Protein AF-A0A1X2GPS6-F1 (afdb_monomer)

Structure (mmCIF, N/CA/C/O backbone):
data_AF-A0A1X2GPS6-F1
#
_entry.id   AF-A0A1X2GPS6-F1
#
loop_
_atom_site.group_PDB
_atom_site.id
_atom_site.type_symbol
_atom_site.label_atom_id
_atom_site.label_alt_id
_atom_site.label_comp_id
_atom_site.label_asym_id
_atom_site.label_entity_id
_atom_site.label_seq_id
_atom_site.pdbx_PDB_ins_code
_atom_site.Cartn_x
_atom_site.Cartn_y
_atom_site.Cartn_z
_atom_site.occupancy
_atom_site.B_iso_or_equiv
_atom_site.auth_seq_id
_atom_site.auth_comp_id
_atom_site.auth_asym_id
_atom_site.auth_atom_id
_atom_site.pdbx_PDB_model_num
ATOM 1 N N . MET A 1 1 ? -10.888 -11.787 8.253 1.00 48.22 1 MET A N 1
ATOM 2 C CA . MET A 1 1 ? -10.829 -13.224 8.598 1.00 48.22 1 MET A CA 1
ATOM 3 C C . MET A 1 1 ? -9.973 -13.910 7.532 1.00 48.22 1 MET A C 1
ATOM 5 O O . MET A 1 1 ? -10.339 -13.837 6.370 1.00 48.22 1 MET A O 1
ATOM 9 N N . LEU A 1 2 ? -8.783 -14.425 7.869 1.00 59.03 2 LEU A N 1
ATOM 10 C CA . LEU A 1 2 ? -7.923 -15.140 6.906 1.00 59.03 2 LEU A CA 1
ATOM 11 C C . LEU A 1 2 ? -8.545 -16.503 6.576 1.00 59.03 2 LEU A C 1
ATOM 13 O O . LEU A 1 2 ? -8.935 -17.211 7.505 1.00 59.03 2 LEU A O 1
ATOM 17 N N . ASN A 1 3 ? -8.624 -16.851 5.288 1.00 74.81 3 ASN A N 1
ATOM 18 C CA . ASN A 1 3 ? -9.126 -18.149 4.831 1.00 74.81 3 ASN A CA 1
ATOM 19 C C . ASN A 1 3 ? -8.275 -19.285 5.423 1.00 74.81 3 ASN A C 1
ATOM 21 O O . ASN A 1 3 ? -7.068 -19.121 5.615 1.00 74.81 3 ASN A O 1
ATOM 25 N N . HIS A 1 4 ? -8.899 -20.432 5.701 1.00 74.88 4 HIS A N 1
ATOM 26 C CA . HIS A 1 4 ? -8.240 -21.608 6.284 1.00 74.88 4 HIS A CA 1
ATOM 27 C C . HIS A 1 4 ? -6.976 -22.019 5.500 1.00 74.88 4 HIS A C 1
ATOM 29 O O . HIS A 1 4 ? -5.931 -22.276 6.095 1.00 74.88 4 HIS A O 1
ATOM 35 N N . ASP A 1 5 ? -7.028 -21.947 4.168 1.00 78.50 5 ASP A N 1
ATOM 36 C CA . ASP A 1 5 ? -5.896 -22.281 3.294 1.00 78.50 5 ASP A CA 1
ATOM 37 C C . ASP A 1 5 ? -4.713 -21.318 3.425 1.00 78.50 5 ASP A C 1
ATOM 39 O O . ASP A 1 5 ? -3.559 -21.736 3.356 1.00 78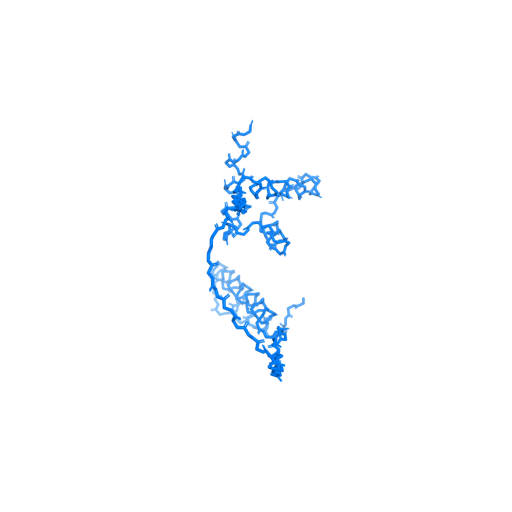.50 5 ASP A O 1
ATOM 43 N N . THR A 1 6 ? -4.970 -20.032 3.681 1.00 80.75 6 THR A N 1
ATOM 44 C CA . THR A 1 6 ? -3.899 -19.043 3.864 1.00 80.75 6 THR A CA 1
ATOM 45 C C . THR A 1 6 ? -3.135 -19.280 5.162 1.00 80.75 6 THR A C 1
ATOM 47 O O . THR A 1 6 ? -1.930 -19.060 5.205 1.00 80.75 6 THR A O 1
ATOM 50 N N . ARG A 1 7 ? -3.811 -19.757 6.215 1.00 83.12 7 ARG A N 1
ATOM 51 C CA . ARG A 1 7 ? -3.145 -20.107 7.480 1.00 83.12 7 ARG A CA 1
ATOM 52 C C . ARG A 1 7 ? -2.211 -21.297 7.291 1.00 83.12 7 ARG A C 1
ATOM 54 O O . ARG A 1 7 ? -1.039 -21.196 7.624 1.00 83.12 7 ARG A O 1
ATOM 61 N N . LYS A 1 8 ? -2.693 -22.350 6.624 1.00 86.06 8 LYS A N 1
ATOM 62 C CA . LYS A 1 8 ? -1.890 -23.540 6.315 1.00 86.06 8 LYS A CA 1
ATOM 63 C C . LYS A 1 8 ? -0.634 -23.212 5.495 1.00 86.06 8 LYS A C 1
ATOM 65 O O . LYS A 1 8 ? 0.417 -23.800 5.722 1.00 86.06 8 LYS A O 1
ATOM 70 N N . GLN A 1 9 ? -0.729 -22.275 4.549 1.00 80.62 9 GLN A N 1
ATOM 71 C CA . GLN A 1 9 ? 0.424 -21.840 3.751 1.00 80.62 9 GLN A CA 1
ATOM 72 C C . GLN A 1 9 ? 1.446 -21.038 4.569 1.00 80.62 9 GLN A C 1
ATOM 74 O O . GLN A 1 9 ? 2.643 -21.216 4.365 1.00 80.62 9 GLN A O 1
ATOM 79 N N . ILE A 1 10 ? 0.997 -20.196 5.507 1.00 83.50 10 ILE A N 1
ATOM 80 C CA . ILE A 1 10 ? 1.889 -19.472 6.427 1.00 83.50 10 ILE A CA 1
ATOM 81 C C . ILE A 1 10 ? 2.624 -20.459 7.340 1.00 83.50 10 ILE A C 1
ATOM 83 O O . ILE A 1 10 ? 3.846 -20.390 7.433 1.00 83.50 10 ILE A O 1
ATOM 87 N N . ASP A 1 11 ? 1.909 -21.426 7.920 1.00 82.81 11 ASP A N 1
ATOM 88 C CA . ASP A 1 11 ? 2.509 -22.437 8.801 1.00 82.81 11 ASP A CA 1
ATOM 89 C C . ASP A 1 11 ? 3.557 -23.291 8.064 1.00 82.81 11 ASP A C 1
ATOM 91 O O . ASP A 1 11 ? 4.566 -23.699 8.638 1.00 82.81 11 ASP A O 1
ATOM 95 N N . MET A 1 12 ? 3.353 -23.552 6.770 1.00 81.75 12 MET A N 1
ATOM 96 C CA . MET A 1 12 ? 4.329 -24.265 5.944 1.00 81.75 12 MET A CA 1
ATOM 97 C C . MET A 1 12 ? 5.603 -23.433 5.723 1.00 81.75 12 MET A C 1
ATOM 99 O O . MET A 1 12 ? 6.701 -23.962 5.861 1.00 81.75 12 MET A O 1
ATOM 103 N N . ILE A 1 13 ? 5.472 -22.127 5.458 1.00 81.19 13 ILE A N 1
ATOM 104 C CA . ILE A 1 13 ? 6.612 -21.199 5.310 1.00 81.19 13 ILE A CA 1
ATOM 105 C C . ILE A 1 13 ? 7.403 -21.082 6.621 1.00 81.19 13 ILE A C 1
ATOM 107 O O . ILE A 1 13 ? 8.638 -21.040 6.600 1.00 81.19 13 ILE A O 1
ATOM 111 N N . ASP A 1 14 ? 6.701 -21.064 7.756 1.00 78.50 14 ASP A N 1
ATOM 112 C CA . ASP A 1 14 ? 7.319 -20.976 9.079 1.00 78.50 14 ASP A CA 1
ATOM 113 C C . ASP A 1 14 ? 8.159 -22.210 9.426 1.00 78.50 14 ASP A C 1
ATOM 115 O O . ASP A 1 14 ? 9.171 -22.069 10.121 1.00 78.50 14 ASP A O 1
ATOM 119 N N . ASN A 1 15 ? 7.792 -23.386 8.911 1.00 76.19 15 ASN A N 1
ATOM 120 C CA . ASN A 1 15 ? 8.526 -24.633 9.130 1.00 76.19 15 ASN A CA 1
ATOM 121 C C . ASN A 1 15 ? 9.696 -24.847 8.152 1.00 76.19 15 ASN A C 1
ATOM 123 O O . ASN A 1 15 ? 10.673 -25.493 8.521 1.00 76.19 15 ASN A O 1
ATOM 127 N N . ASP A 1 16 ? 9.623 -24.307 6.932 1.00 75.25 16 ASP A N 1
ATOM 128 C CA . ASP A 1 16 ? 10.563 -24.646 5.847 1.00 75.25 16 ASP A CA 1
ATOM 129 C C . ASP A 1 16 ? 11.807 -23.740 5.788 1.00 75.25 16 ASP A C 1
ATOM 131 O O . ASP A 1 16 ? 12.832 -24.076 5.197 1.00 75.25 16 ASP A O 1
ATOM 135 N N . THR A 1 17 ? 11.756 -22.573 6.432 1.00 68.50 17 THR A N 1
ATOM 136 C CA . THR A 1 17 ? 12.876 -21.621 6.451 1.00 68.50 17 THR A CA 1
ATOM 137 C C . THR A 1 17 ? 13.433 -21.456 7.864 1.00 68.50 17 THR A C 1
ATOM 139 O O . THR A 1 17 ? 12.714 -21.555 8.852 1.00 68.50 17 THR A O 1
ATOM 142 N N . GLN A 1 18 ? 14.738 -21.221 8.005 1.00 74.44 18 GLN A N 1
ATOM 143 C CA . GLN A 1 18 ? 15.367 -20.930 9.306 1.00 74.44 18 GLN A CA 1
ATOM 144 C C . GLN A 1 18 ? 15.555 -19.415 9.510 1.00 74.44 18 GLN A C 1
ATOM 146 O O . GLN A 1 18 ? 15.502 -18.930 10.636 1.00 74.44 18 GLN A O 1
ATOM 151 N N . ASP A 1 19 ? 15.697 -18.648 8.421 1.00 84.94 19 ASP A N 1
ATOM 152 C CA . ASP A 1 19 ? 15.913 -17.199 8.465 1.00 84.94 19 ASP A CA 1
ATOM 153 C C . ASP A 1 19 ? 14.605 -16.413 8.661 1.00 84.94 19 ASP A C 1
ATOM 155 O O . ASP A 1 19 ? 13.702 -16.426 7.820 1.00 84.94 19 ASP A O 1
ATOM 159 N N . SER A 1 20 ? 14.523 -15.678 9.771 1.00 82.56 20 SER A N 1
ATOM 160 C CA . SER A 1 20 ? 13.339 -14.908 10.169 1.00 82.56 20 SER A CA 1
ATOM 161 C C . SER A 1 20 ? 13.016 -13.756 9.212 1.00 82.56 20 SER A C 1
ATOM 163 O O . SER A 1 20 ? 11.843 -13.419 9.024 1.00 82.56 20 SER A O 1
ATOM 165 N N . ASN A 1 21 ? 14.027 -13.174 8.560 1.00 84.69 21 ASN A N 1
ATOM 166 C CA . ASN A 1 21 ? 13.818 -12.107 7.581 1.00 84.69 21 ASN A CA 1
ATOM 167 C C . ASN A 1 21 ? 13.182 -12.645 6.297 1.00 84.69 21 ASN A C 1
ATOM 169 O O . ASN A 1 21 ? 12.239 -12.045 5.771 1.00 84.69 21 ASN A O 1
ATOM 173 N N . THR A 1 22 ? 13.660 -13.793 5.820 1.00 83.81 22 THR A N 1
ATOM 174 C CA . THR A 1 22 ? 13.101 -14.491 4.660 1.00 83.81 22 THR A CA 1
ATOM 175 C C . THR A 1 22 ? 11.666 -14.947 4.929 1.00 83.81 22 THR A C 1
ATOM 177 O O . THR A 1 22 ? 10.802 -14.693 4.087 1.00 83.81 22 THR A O 1
ATOM 180 N N . LYS A 1 23 ? 11.365 -15.483 6.124 1.00 85.31 23 LYS A N 1
ATOM 181 C CA . LYS A 1 23 ? 9.985 -15.804 6.556 1.00 85.31 23 LYS A CA 1
ATOM 182 C C . LYS A 1 23 ? 9.057 -14.612 6.447 1.00 85.31 23 LYS A C 1
ATOM 184 O O . LYS A 1 23 ? 8.024 -14.669 5.782 1.00 85.31 23 LYS A O 1
ATOM 189 N N . LYS A 1 24 ? 9.448 -13.507 7.086 1.00 86.06 24 LYS A N 1
ATOM 190 C CA . LYS A 1 24 ? 8.632 -12.296 7.136 1.00 86.06 24 LYS A CA 1
ATOM 191 C C . LYS A 1 24 ? 8.333 -11.782 5.730 1.00 86.06 24 LYS A C 1
ATOM 193 O O . LYS A 1 24 ? 7.178 -11.515 5.418 1.00 86.06 24 LYS A O 1
ATOM 198 N N . ARG A 1 25 ? 9.349 -11.735 4.861 1.00 88.69 25 ARG A N 1
ATOM 199 C CA . ARG A 1 25 ? 9.175 -11.338 3.456 1.00 88.69 25 ARG A CA 1
ATOM 200 C C . ARG A 1 25 ? 8.249 -12.281 2.694 1.00 88.69 25 ARG A C 1
ATOM 202 O O . ARG A 1 25 ? 7.372 -11.803 1.986 1.00 88.69 25 ARG A O 1
ATOM 209 N N . ALA A 1 26 ? 8.410 -13.594 2.844 1.00 87.75 26 ALA A N 1
ATOM 210 C CA . ALA A 1 26 ? 7.558 -14.573 2.174 1.00 87.75 26 ALA A CA 1
ATOM 211 C C . ALA A 1 26 ? 6.085 -14.439 2.601 1.00 87.75 26 ALA A C 1
ATOM 213 O O . ALA A 1 26 ? 5.190 -14.421 1.754 1.00 87.75 26 ALA A O 1
ATOM 214 N N . ILE A 1 27 ? 5.834 -14.259 3.900 1.00 86.62 27 ILE A N 1
ATOM 215 C CA . ILE A 1 27 ? 4.490 -14.021 4.441 1.00 86.62 27 ILE A CA 1
ATOM 216 C C . ILE A 1 27 ? 3.915 -12.697 3.921 1.00 86.62 27 ILE A C 1
ATOM 218 O O . ILE A 1 27 ? 2.739 -12.645 3.551 1.00 86.62 27 ILE A O 1
ATOM 222 N N . ASP A 1 28 ? 4.717 -11.632 3.878 1.00 88.00 28 ASP A N 1
ATOM 223 C CA . ASP A 1 28 ? 4.282 -10.327 3.376 1.00 88.00 28 ASP A CA 1
ATOM 224 C C . ASP A 1 28 ? 3.916 -10.403 1.884 1.00 88.00 28 ASP A C 1
ATOM 226 O O . ASP A 1 28 ? 2.824 -9.969 1.507 1.00 88.00 28 ASP A O 1
ATOM 230 N N . TYR A 1 29 ? 4.738 -11.052 1.051 1.00 92.38 29 TYR A N 1
ATOM 231 C CA . TYR A 1 29 ? 4.421 -11.271 -0.365 1.00 92.38 29 TYR A CA 1
ATOM 232 C C . TYR A 1 29 ? 3.155 -12.105 -0.564 1.00 92.38 29 TYR A C 1
ATOM 234 O O . TYR A 1 29 ? 2.326 -11.772 -1.414 1.00 92.38 29 TYR A O 1
ATOM 242 N N . LEU A 1 30 ? 2.961 -13.154 0.239 1.00 90.38 30 LEU A N 1
ATOM 243 C CA . LEU A 1 30 ? 1.751 -13.972 0.181 1.00 90.38 30 LEU A CA 1
ATOM 244 C C . LEU A 1 30 ? 0.500 -13.141 0.507 1.00 90.38 30 LEU A C 1
ATOM 246 O O . LEU A 1 30 ? -0.504 -13.206 -0.208 1.00 90.38 30 LEU A O 1
ATOM 250 N N . LYS A 1 31 ? 0.564 -12.315 1.558 1.00 87.69 31 LYS A N 1
ATOM 251 C CA . LYS A 1 31 ? -0.536 -11.420 1.948 1.00 87.69 31 LYS A CA 1
ATOM 252 C C . LYS A 1 31 ? -0.844 -10.389 0.864 1.00 87.69 31 LYS A C 1
ATOM 254 O O . LYS A 1 31 ? -2.018 -10.167 0.555 1.00 87.69 31 LYS A O 1
ATOM 259 N N . GLU A 1 32 ? 0.183 -9.774 0.281 1.00 90.50 32 GLU A N 1
ATOM 260 C CA . GLU A 1 32 ? 0.012 -8.801 -0.801 1.00 90.50 32 GLU A CA 1
ATOM 261 C C . GLU A 1 32 ? -0.592 -9.446 -2.056 1.00 90.50 32 GLU A C 1
ATOM 263 O O . GLU A 1 32 ? -1.566 -8.915 -2.599 1.00 90.50 32 GLU A O 1
ATOM 268 N N . GLY A 1 33 ? -0.109 -10.626 -2.458 1.00 90.62 33 GLY A N 1
ATOM 269 C CA . GLY A 1 33 ? -0.636 -11.374 -3.603 1.00 90.62 33 GLY A CA 1
ATOM 270 C C . GLY A 1 33 ? -2.112 -11.752 -3.447 1.00 90.62 33 GLY A C 1
ATOM 271 O O . GLY A 1 33 ? -2.913 -11.535 -4.360 1.00 90.62 33 GLY A O 1
ATOM 272 N N . ILE A 1 34 ? -2.516 -12.237 -2.268 1.00 90.25 34 ILE A N 1
ATOM 273 C CA . ILE A 1 34 ? -3.923 -12.572 -1.982 1.00 90.25 34 ILE A CA 1
ATOM 274 C C . ILE A 1 34 ? -4.808 -11.319 -2.010 1.00 90.25 34 ILE A C 1
ATOM 276 O O . ILE A 1 34 ? -5.918 -11.351 -2.554 1.00 90.25 34 ILE A O 1
ATOM 280 N N . SER A 1 35 ? -4.329 -10.205 -1.452 1.00 88.50 35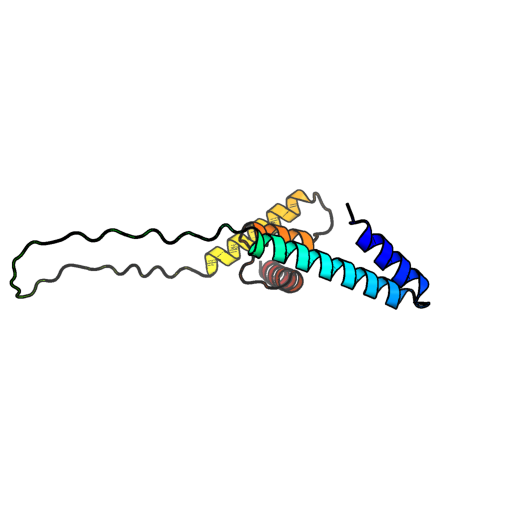 SER A N 1
ATOM 281 C CA . SER A 1 35 ? -5.057 -8.931 -1.466 1.00 88.50 35 SER A CA 1
ATOM 282 C C . SER A 1 35 ? -5.269 -8.413 -2.894 1.00 88.50 35 SER A C 1
ATOM 284 O O . SER A 1 35 ? -6.379 -8.002 -3.262 1.00 88.50 35 SER A O 1
ATOM 286 N N . LEU A 1 36 ? -4.232 -8.513 -3.732 1.00 90.38 36 LEU A N 1
ATOM 287 C CA . LEU A 1 36 ? -4.2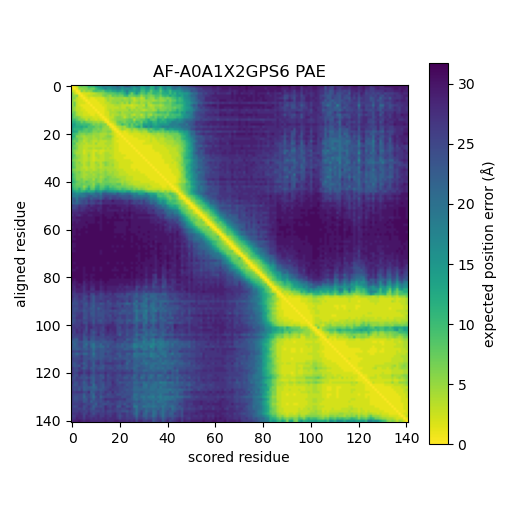98 -8.151 -5.145 1.00 90.38 36 LEU A CA 1
ATOM 288 C C . LEU A 1 36 ? -5.318 -9.015 -5.894 1.00 90.38 36 LEU A C 1
ATOM 290 O O . LEU A 1 36 ? -6.223 -8.474 -6.529 1.00 90.38 36 LEU A O 1
ATOM 294 N N . LEU A 1 37 ? -5.234 -10.343 -5.764 1.00 88.62 37 LEU A N 1
ATOM 295 C CA . LEU A 1 37 ? -6.170 -11.273 -6.406 1.00 88.62 37 LEU A CA 1
ATOM 296 C C . LEU A 1 37 ? -7.618 -11.021 -5.974 1.00 88.62 37 LEU A C 1
ATOM 298 O O . LEU A 1 37 ? -8.521 -11.000 -6.811 1.00 88.62 37 LEU A O 1
ATOM 302 N N . THR A 1 38 ? -7.844 -10.766 -4.684 1.00 86.81 38 THR A N 1
ATOM 303 C CA . THR A 1 38 ? -9.176 -10.443 -4.147 1.00 86.81 38 THR A CA 1
ATOM 304 C C . THR A 1 38 ? -9.728 -9.159 -4.768 1.00 86.81 38 THR A C 1
ATOM 306 O O . THR A 1 38 ? -10.901 -9.095 -5.145 1.00 86.81 38 THR A O 1
ATOM 309 N N . THR A 1 39 ? -8.877 -8.143 -4.920 1.00 83.12 39 THR A N 1
ATOM 310 C CA . THR A 1 39 ? -9.243 -6.863 -5.538 1.00 83.12 39 THR A CA 1
ATOM 311 C C . THR A 1 39 ? -9.551 -7.026 -7.025 1.00 83.12 39 THR A C 1
ATOM 313 O O . THR A 1 39 ? -10.580 -6.533 -7.492 1.00 83.12 39 THR A O 1
ATOM 316 N N . CYS A 1 40 ? -8.711 -7.757 -7.762 1.00 82.44 40 CYS A N 1
ATOM 317 C CA . CYS A 1 40 ? -8.932 -8.058 -9.175 1.00 82.44 40 CYS A CA 1
ATOM 318 C C . CYS A 1 40 ? -10.233 -8.838 -9.380 1.00 82.44 40 CYS A C 1
ATOM 320 O O . CYS A 1 40 ? -11.060 -8.439 -10.198 1.00 82.44 40 CYS A O 1
ATOM 322 N N . LYS A 1 41 ? -10.473 -9.890 -8.588 1.00 86.06 41 LYS A N 1
ATOM 323 C CA . LYS A 1 41 ? -11.716 -10.667 -8.658 1.00 86.06 41 LYS A CA 1
ATOM 324 C C . LYS A 1 41 ? -12.941 -9.773 -8.462 1.00 86.06 41 LYS A C 1
ATOM 326 O O . LYS A 1 41 ? -13.863 -9.828 -9.267 1.00 86.06 41 LYS A O 1
ATOM 331 N N . ARG A 1 42 ? -12.928 -8.900 -7.449 1.00 82.00 42 ARG A N 1
ATOM 332 C CA . ARG A 1 42 ? -14.034 -7.962 -7.199 1.00 82.00 42 ARG A CA 1
ATOM 333 C C . ARG A 1 42 ? -14.283 -7.026 -8.383 1.00 82.00 42 ARG A C 1
ATOM 335 O O . ARG A 1 42 ? -15.431 -6.781 -8.723 1.00 82.00 42 ARG A O 1
ATOM 342 N N . ARG A 1 43 ? -13.224 -6.493 -8.999 1.00 81.19 43 ARG A N 1
ATOM 343 C CA . ARG A 1 43 ? -13.357 -5.530 -10.103 1.00 81.19 43 ARG A CA 1
ATOM 344 C C . ARG A 1 43 ? -13.798 -6.164 -11.418 1.00 81.19 43 ARG A C 1
ATOM 346 O O . ARG A 1 43 ? -14.550 -5.537 -12.150 1.00 81.19 43 ARG A O 1
ATOM 353 N N . TYR A 1 44 ? -13.323 -7.368 -11.720 1.00 79.88 44 TYR A N 1
ATOM 354 C CA . TYR A 1 44 ? -13.456 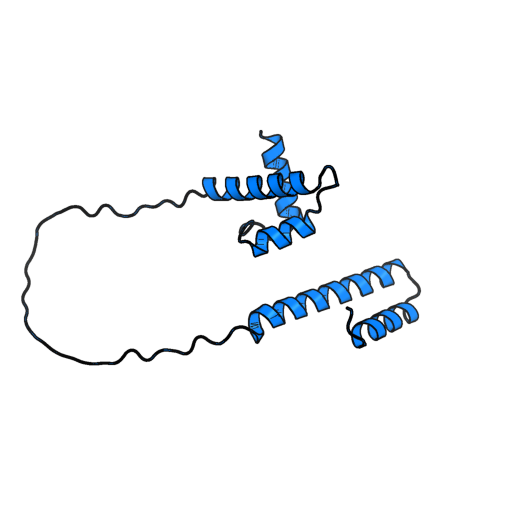-7.936 -13.065 1.00 79.88 44 TYR A CA 1
ATOM 355 C C . TYR A 1 44 ? -14.415 -9.121 -13.155 1.00 79.88 44 TYR A C 1
ATOM 357 O O . TYR A 1 44 ? -14.937 -9.386 -14.229 1.00 79.88 44 TYR A O 1
ATOM 365 N N . VAL A 1 45 ? -14.673 -9.825 -12.051 1.00 74.94 45 VAL A N 1
ATOM 366 C CA . VAL A 1 45 ? -15.576 -10.991 -12.039 1.00 74.94 45 VAL A CA 1
ATOM 367 C C . VAL A 1 45 ? -16.975 -10.612 -11.545 1.00 74.94 45 VAL A C 1
ATOM 369 O O . VAL A 1 45 ? -17.937 -11.305 -11.851 1.00 74.94 45 VAL A O 1
ATOM 372 N N . SER A 1 46 ? -17.115 -9.507 -10.804 1.00 61.84 46 SER A N 1
ATOM 373 C CA . SER A 1 46 ? -18.405 -9.054 -10.255 1.00 61.84 46 SER A CA 1
ATOM 374 C C . SER A 1 46 ? -19.036 -7.878 -11.006 1.00 61.84 46 SER A C 1
ATOM 376 O O . SER A 1 46 ? -20.065 -7.378 -10.561 1.00 61.84 46 SER A O 1
ATOM 378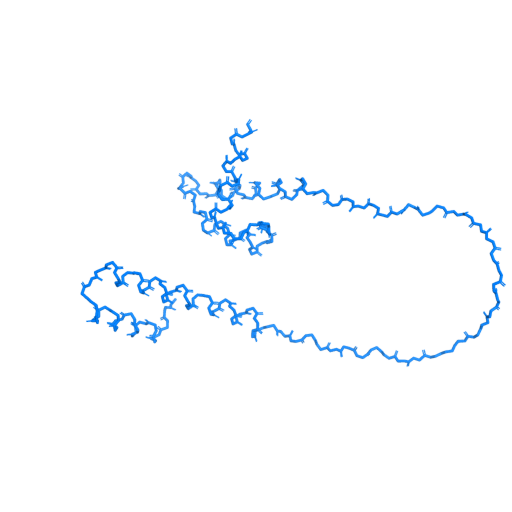 N N . SER A 1 47 ? -18.458 -7.435 -12.127 1.00 53.84 47 SER A N 1
ATOM 379 C CA . SER A 1 47 ? -19.112 -6.443 -12.986 1.00 53.84 47 SER A CA 1
ATOM 380 C C . SER A 1 47 ? -20.170 -7.144 -13.842 1.00 53.84 47 SER A C 1
ATOM 382 O O . SER A 1 47 ? -19.800 -8.019 -14.630 1.00 53.84 47 SER A O 1
ATOM 384 N N . PRO A 1 48 ? -21.466 -6.800 -13.729 1.00 55.03 48 PRO A N 1
ATOM 385 C CA . PRO A 1 48 ? -22.448 -7.261 -14.695 1.00 55.03 48 PRO A CA 1
ATOM 386 C C . PRO A 1 48 ? -22.071 -6.700 -16.069 1.00 55.03 48 PRO A C 1
ATOM 388 O O . PRO A 1 48 ? -21.841 -5.501 -16.228 1.00 55.03 48 PRO A O 1
ATOM 391 N N . SER A 1 49 ? -21.954 -7.593 -17.050 1.00 57.44 49 SER A N 1
ATOM 392 C CA . SER A 1 49 ? -21.749 -7.231 -18.450 1.00 57.44 49 SER A CA 1
ATOM 393 C C . SER A 1 49 ? -22.852 -6.254 -18.880 1.00 57.44 49 SER A C 1
ATOM 395 O O . SER A 1 49 ? -24.029 -6.566 -18.671 1.00 57.44 49 SER A O 1
ATOM 397 N N . PRO A 1 50 ? -22.527 -5.078 -19.448 1.00 55.25 50 PRO A N 1
ATOM 398 C CA . PRO A 1 50 ? -23.543 -4.242 -20.062 1.00 55.25 50 PRO A CA 1
ATOM 399 C C . PRO A 1 50 ? -24.073 -4.992 -21.288 1.00 55.25 50 PRO A C 1
ATOM 401 O O . PRO A 1 50 ? -23.358 -5.197 -22.267 1.00 55.25 50 PRO A O 1
ATOM 404 N N . SER A 1 51 ? -25.315 -5.462 -21.196 1.00 49.69 51 SER A N 1
ATOM 405 C CA . SER A 1 51 ? -26.020 -6.080 -22.317 1.00 49.69 51 SER A CA 1
ATOM 406 C C . SER A 1 51 ? -26.172 -5.044 -23.443 1.00 49.69 51 SER A C 1
ATOM 408 O O . SER A 1 51 ? -26.515 -3.897 -23.146 1.00 49.69 51 SER A O 1
ATOM 410 N N . PRO A 1 52 ? -25.913 -5.394 -24.714 1.00 54.19 52 PRO A N 1
ATOM 411 C CA . PRO A 1 52 ? -26.102 -4.469 -25.821 1.00 54.19 52 PRO A CA 1
ATOM 412 C C . PRO A 1 52 ? -27.603 -4.310 -26.081 1.00 54.19 52 PRO A C 1
ATOM 414 O O . PRO A 1 52 ? -28.272 -5.248 -26.510 1.00 54.19 52 PRO A O 1
ATOM 417 N N . THR A 1 53 ? -28.150 -3.127 -25.812 1.00 48.50 53 THR A N 1
ATOM 418 C CA . THR A 1 53 ? -29.507 -2.771 -26.234 1.00 48.50 53 THR A CA 1
ATOM 419 C C . THR A 1 53 ? -29.548 -2.679 -27.766 1.00 48.50 53 THR A C 1
ATOM 421 O O . THR A 1 53 ? -28.764 -1.917 -28.337 1.00 48.50 53 THR A O 1
ATOM 424 N N . PRO A 1 54 ? -30.444 -3.403 -28.462 1.00 51.84 54 PRO A N 1
ATOM 425 C CA . PRO A 1 54 ? -30.679 -3.200 -29.885 1.00 51.84 54 PRO A CA 1
ATOM 426 C C . PRO A 1 54 ? -31.533 -1.941 -30.049 1.00 51.84 54 PRO A C 1
ATOM 428 O O . PRO A 1 54 ? -32.695 -1.936 -29.646 1.00 51.84 54 PRO A O 1
ATOM 431 N N . GLN A 1 55 ? -30.975 -0.864 -30.608 1.00 47.97 55 GLN A N 1
ATOM 432 C CA . GLN A 1 55 ? -31.810 0.242 -31.072 1.00 47.97 55 GLN A CA 1
ATOM 433 C C . GLN A 1 55 ? -32.387 -0.090 -32.448 1.00 47.97 55 GLN A C 1
ATOM 435 O O . GLN A 1 55 ? -31.696 -0.200 -33.457 1.00 47.97 55 GLN A O 1
ATOM 440 N N . GLU A 1 56 ? -33.689 -0.314 -32.366 1.00 44.69 56 GLU A N 1
ATOM 441 C CA . GLU A 1 56 ? -34.738 -0.431 -33.361 1.00 44.69 56 GLU A CA 1
ATOM 442 C C . GLU A 1 56 ? -34.563 0.490 -34.581 1.00 44.69 56 GLU A C 1
ATOM 444 O O . GLU A 1 56 ? -34.368 1.700 -34.473 1.00 44.69 56 GLU A O 1
ATOM 449 N N . VAL A 1 57 ? -34.659 -0.123 -35.758 1.00 60.47 57 VAL A N 1
ATOM 450 C CA . VAL A 1 57 ? -34.830 0.525 -37.059 1.00 60.47 5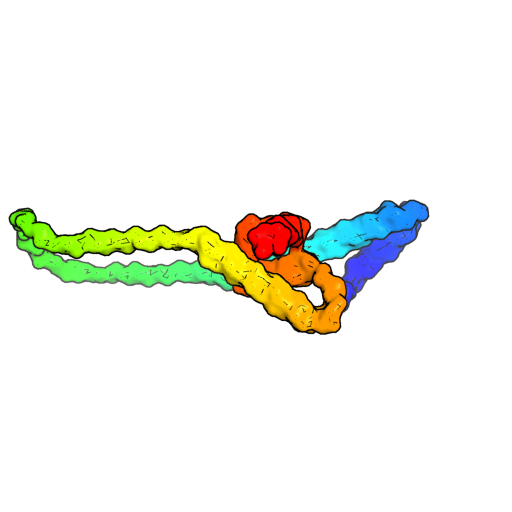7 VAL A CA 1
ATOM 451 C C . VAL A 1 57 ? -36.297 0.913 -37.245 1.00 60.47 57 VAL A C 1
ATOM 453 O O . VAL A 1 57 ? -37.157 0.067 -37.021 1.00 60.47 57 VAL A O 1
ATOM 456 N N . ASN A 1 58 ? -36.592 2.135 -37.711 1.00 43.31 58 ASN A N 1
ATOM 457 C CA . ASN A 1 58 ? -37.766 2.425 -38.556 1.00 43.31 58 ASN A CA 1
ATOM 458 C C . ASN A 1 58 ? -37.735 3.849 -39.174 1.00 43.31 58 ASN A C 1
ATOM 460 O O . ASN A 1 58 ? -36.920 4.665 -38.743 1.00 43.31 58 ASN A O 1
ATOM 464 N N . PRO A 1 59 ? -38.516 4.129 -40.247 1.00 55.91 59 PRO A N 1
ATOM 465 C CA . PRO A 1 59 ? -37.976 4.713 -41.479 1.00 55.91 59 PRO A CA 1
ATOM 466 C C . PRO A 1 59 ? -38.750 5.939 -42.030 1.00 55.91 59 PRO A C 1
ATOM 468 O O . PRO A 1 59 ? -39.853 6.237 -41.596 1.00 55.91 59 PRO A O 1
ATOM 471 N N . LEU A 1 60 ? -38.167 6.548 -43.078 1.00 43.66 60 LEU A N 1
ATOM 472 C CA . LEU A 1 60 ? -38.751 7.451 -44.096 1.00 43.66 60 LEU A CA 1
ATOM 473 C C . LEU A 1 60 ? -39.380 8.788 -43.638 1.00 43.66 60 LEU A C 1
ATOM 475 O O . LEU A 1 60 ? -40.417 8.802 -42.999 1.00 43.66 60 LEU A O 1
ATOM 479 N N . GLU A 1 61 ? -38.867 9.912 -44.158 1.00 39.78 61 GLU A N 1
ATOM 480 C CA . GLU A 1 61 ? -39.563 10.686 -45.206 1.00 39.78 61 GLU A CA 1
ATOM 481 C C . GLU A 1 61 ? -38.681 11.803 -45.801 1.00 39.78 61 GLU A C 1
ATOM 483 O O . GLU A 1 61 ? -37.662 12.205 -45.245 1.00 39.78 61 GLU A O 1
ATOM 488 N N . ALA A 1 62 ? -39.048 12.211 -47.016 1.00 46.28 62 ALA A N 1
ATOM 489 C CA . ALA A 1 62 ? -38.251 12.908 -48.017 1.00 46.28 62 ALA A CA 1
ATOM 490 C C . ALA A 1 62 ? -38.273 14.443 -47.907 1.00 46.28 62 ALA A C 1
ATOM 492 O O . ALA A 1 62 ? -39.296 15.025 -47.559 1.00 46.28 62 ALA A O 1
ATOM 493 N N . ASN A 1 63 ? -37.173 15.085 -48.327 1.00 37.25 63 ASN A N 1
ATOM 494 C CA . ASN A 1 63 ? -37.080 16.091 -49.408 1.00 37.25 63 ASN A CA 1
ATOM 495 C C . ASN A 1 63 ? -35.838 16.990 -49.213 1.00 37.25 63 ASN A C 1
ATOM 497 O O . ASN A 1 63 ? -35.631 17.560 -48.147 1.00 37.25 63 ASN A O 1
ATOM 501 N N . GLY A 1 64 ? -35.012 17.125 -50.259 1.00 38.62 64 GLY A N 1
ATOM 502 C CA . GLY A 1 64 ? -34.014 18.206 -50.379 1.00 38.62 64 GLY A CA 1
ATOM 503 C C . GLY A 1 64 ? -34.677 19.549 -50.750 1.00 38.62 64 GLY A C 1
ATOM 504 O O . GLY A 1 64 ? -35.908 19.583 -50.812 1.00 38.62 64 GLY A O 1
ATOM 505 N N . PRO A 1 65 ? -33.935 20.635 -51.080 1.00 49.53 65 PRO A N 1
ATOM 506 C CA . PRO A 1 65 ? -32.502 20.713 -51.410 1.00 49.53 65 PRO A CA 1
ATOM 507 C C . PRO A 1 65 ? -31.711 21.827 -50.663 1.00 49.53 65 PRO A C 1
ATOM 509 O O . PRO A 1 65 ? -32.278 22.710 -50.029 1.00 49.53 65 PRO A O 1
ATOM 512 N N . ALA A 1 66 ? -30.376 21.808 -50.777 1.00 42.03 66 ALA A N 1
ATOM 513 C CA . ALA A 1 66 ? -29.472 22.920 -50.418 1.00 42.03 66 ALA A CA 1
ATOM 514 C C . ALA A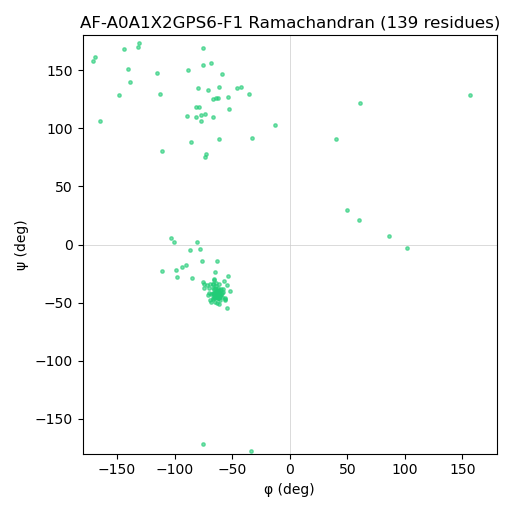 1 66 ? -29.525 24.040 -51.495 1.00 42.03 66 ALA A C 1
ATOM 516 O O . ALA A 1 66 ? -29.842 23.701 -52.641 1.00 42.03 66 ALA A O 1
ATOM 517 N N . PRO A 1 67 ? -29.231 25.338 -51.206 1.00 49.03 67 PRO A N 1
ATOM 518 C CA . PRO A 1 67 ? -27.871 25.820 -50.884 1.00 49.03 67 PRO A CA 1
ATOM 519 C C . PRO A 1 67 ? -27.746 26.952 -49.811 1.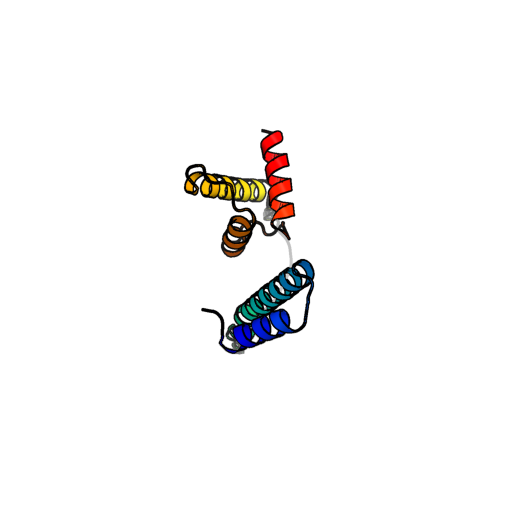00 49.03 67 PRO A C 1
ATOM 521 O O . PRO A 1 67 ? -28.718 27.571 -49.403 1.00 49.03 67 PRO A O 1
ATOM 524 N N . THR A 1 68 ? -26.488 27.157 -49.389 1.00 39.06 68 THR A N 1
ATOM 525 C CA . THR A 1 68 ? -25.747 28.131 -48.524 1.00 39.06 68 THR A CA 1
ATOM 526 C C . THR A 1 68 ? -26.183 29.624 -48.466 1.00 39.06 68 THR A C 1
ATOM 528 O O . THR A 1 68 ? -27.000 30.027 -49.286 1.00 39.06 68 THR A O 1
ATOM 531 N N . PRO A 1 69 ? -25.501 30.544 -47.717 1.00 56.28 69 PRO A N 1
ATOM 532 C CA . PRO A 1 69 ? -24.789 30.501 -46.409 1.00 56.28 69 PRO A CA 1
ATOM 533 C C . PRO A 1 69 ? -25.057 31.759 -45.521 1.00 56.28 69 PRO A C 1
ATOM 535 O O . PRO A 1 69 ? -24.963 32.867 -46.035 1.00 56.28 69 PRO A O 1
ATOM 538 N N . LEU A 1 70 ? -25.247 31.672 -44.194 1.00 38.25 70 LEU A N 1
ATOM 539 C CA . LEU A 1 70 ? -25.099 32.856 -43.316 1.00 38.25 70 LEU A CA 1
ATOM 540 C C . LEU A 1 70 ? -24.584 32.493 -41.915 1.00 38.25 70 LEU A C 1
ATOM 542 O O . LEU A 1 70 ? -25.115 31.613 -41.244 1.00 38.25 70 LEU A O 1
ATOM 546 N N . GLU A 1 71 ? -23.526 33.206 -41.528 1.00 46.53 71 GLU A N 1
ATOM 547 C CA . GLU A 1 71 ? -22.930 33.309 -40.197 1.00 46.53 71 GLU A CA 1
ATOM 548 C C . GLU A 1 71 ? -23.958 33.429 -39.066 1.00 46.53 71 GLU A C 1
ATOM 550 O O . GLU A 1 71 ? -24.835 34.288 -39.120 1.00 46.53 71 GLU A O 1
ATOM 555 N N . ALA A 1 72 ? -23.744 32.676 -37.985 1.00 37.84 72 ALA A N 1
ATOM 556 C CA . ALA A 1 72 ? -23.924 33.168 -36.620 1.00 37.84 72 ALA A CA 1
ATOM 557 C C . ALA A 1 72 ? -23.241 32.213 -35.624 1.00 37.84 72 ALA A C 1
ATOM 559 O O . ALA A 1 72 ? -23.727 31.120 -35.363 1.00 37.84 72 ALA A O 1
ATOM 560 N N . SER A 1 73 ? -22.107 32.671 -35.092 1.00 47.84 73 SER A N 1
ATOM 561 C CA . SER A 1 73 ? -21.581 32.408 -33.746 1.00 47.84 73 SER A CA 1
ATOM 562 C C . SER A 1 73 ? -21.719 30.996 -33.158 1.00 47.84 73 SER A C 1
ATOM 564 O O . SER A 1 73 ? -22.617 30.729 -32.366 1.00 47.84 73 SER A O 1
ATOM 566 N N . ASP A 1 74 ? -20.702 30.169 -33.397 1.00 38.56 74 ASP A N 1
ATOM 567 C CA . ASP A 1 74 ? -20.299 29.113 -32.465 1.00 38.56 74 ASP A CA 1
ATOM 568 C C . ASP A 1 74 ? -19.267 29.690 -31.477 1.00 38.56 74 ASP A C 1
ATOM 570 O O . ASP A 1 74 ? -18.133 29.975 -31.876 1.00 38.56 74 ASP A O 1
ATOM 574 N N . PRO A 1 75 ? -19.576 29.867 -30.182 1.00 43.44 75 PRO A N 1
ATOM 575 C CA . PRO A 1 75 ? -18.550 29.739 -29.171 1.00 43.44 75 PRO A CA 1
ATOM 576 C C . PRO A 1 75 ? -18.310 28.242 -28.970 1.00 43.44 75 PRO A C 1
ATOM 578 O O . PRO A 1 75 ? -19.111 27.532 -28.360 1.00 43.44 75 PRO A O 1
ATOM 581 N N . ALA A 1 76 ? -17.177 27.770 -29.481 1.00 51.25 76 ALA A N 1
ATOM 582 C CA . ALA A 1 76 ? -16.598 26.510 -29.052 1.00 51.25 76 ALA A CA 1
ATOM 583 C C . ALA A 1 76 ? -16.626 26.433 -27.513 1.00 51.25 76 ALA A C 1
ATOM 585 O O . ALA A 1 76 ? -16.198 27.389 -26.856 1.00 51.25 76 ALA A O 1
ATOM 586 N N . PRO A 1 77 ? -17.029 25.312 -26.892 1.00 50.16 77 PRO A N 1
ATOM 587 C CA . PRO A 1 77 ? -16.593 25.040 -25.540 1.00 50.16 77 PRO A CA 1
ATOM 588 C C . PRO A 1 77 ? -15.115 24.640 -25.611 1.00 50.16 77 PRO A C 1
ATOM 590 O O . PRO A 1 77 ? -14.745 23.471 -25.496 1.00 50.16 77 PRO A O 1
ATOM 593 N N . GLU A 1 78 ? -14.247 25.640 -25.754 1.00 50.06 78 GLU A N 1
ATOM 594 C CA . GLU A 1 78 ? -12.958 25.597 -25.086 1.00 50.06 78 GLU A CA 1
ATOM 595 C C . GLU A 1 78 ? -13.254 25.562 -23.585 1.00 50.06 78 GLU A C 1
ATOM 597 O O . GLU A 1 78 ? -13.412 26.579 -22.919 1.00 50.06 78 GLU A O 1
ATOM 602 N N . THR A 1 79 ? -13.378 24.368 -23.018 1.00 43.22 79 THR A N 1
ATOM 603 C CA . THR A 1 79 ? -13.149 24.205 -21.585 1.00 43.22 79 THR A CA 1
ATOM 604 C C . THR A 1 79 ? -11.876 23.412 -21.421 1.00 43.22 79 THR A C 1
ATOM 606 O O . THR A 1 79 ? -11.858 22.202 -21.197 1.00 43.22 79 THR A O 1
ATOM 609 N N . SER A 1 80 ? -10.789 2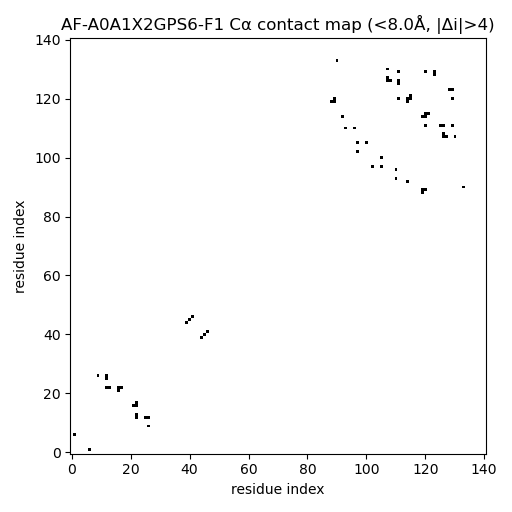4.171 -21.547 1.00 48.97 80 SER A N 1
ATOM 610 C CA . SER A 1 80 ? -9.569 24.032 -20.768 1.00 48.97 80 SER A CA 1
ATOM 611 C C . SER A 1 80 ? -9.901 23.558 -19.352 1.00 48.97 80 SER A C 1
ATOM 613 O O . SER A 1 80 ? -10.174 24.342 -18.446 1.00 48.97 80 SER A O 1
ATOM 615 N N . GLY A 1 81 ? -9.895 22.241 -19.161 1.00 39.25 81 GLY A N 1
ATOM 616 C CA . GLY A 1 81 ? -9.993 21.598 -17.860 1.00 39.25 81 GLY A CA 1
ATOM 617 C C . GLY A 1 81 ? -8.681 21.765 -17.106 1.00 39.25 81 GLY A C 1
ATOM 618 O O . GLY A 1 81 ? -7.892 20.825 -17.024 1.00 39.25 81 GLY A O 1
ATOM 619 N N . SER A 1 82 ? -8.467 22.982 -16.607 1.00 42.06 82 SER A N 1
ATOM 620 C CA . SER A 1 82 ? -7.567 23.390 -15.528 1.00 42.06 82 SER A CA 1
ATOM 621 C C . SER A 1 82 ? -7.025 22.206 -14.710 1.00 42.06 82 SER A C 1
ATOM 623 O O . SER A 1 82 ? -7.701 21.628 -13.855 1.00 42.06 82 SER A O 1
ATOM 625 N N . ALA A 1 83 ? -5.766 21.835 -14.959 1.00 46.44 83 ALA A N 1
ATOM 626 C CA . ALA A 1 83 ? -5.028 20.899 -14.111 1.00 46.44 83 ALA A CA 1
ATOM 627 C C . ALA A 1 83 ? -4.819 21.454 -12.682 1.00 46.44 83 ALA A C 1
ATOM 629 O O . ALA A 1 83 ? -4.502 20.700 -11.760 1.00 46.44 83 ALA A O 1
ATOM 630 N N . THR A 1 84 ? -5.042 22.755 -12.485 1.00 49.72 84 THR A N 1
ATOM 631 C CA . THR A 1 84 ? -4.838 23.496 -11.238 1.00 49.72 84 THR A CA 1
ATOM 632 C C . THR A 1 84 ? -5.925 23.233 -10.192 1.00 49.72 84 THR A C 1
ATOM 634 O O . THR A 1 84 ? -5.610 23.152 -9.006 1.00 49.72 84 THR A O 1
ATOM 637 N N . GLU A 1 85 ? -7.177 22.978 -10.585 1.00 52.28 85 GLU A N 1
ATOM 638 C CA . GLU A 1 85 ? -8.246 22.679 -9.612 1.00 52.28 85 GLU A CA 1
ATOM 639 C C . GLU A 1 85 ? -8.135 21.272 -9.005 1.00 52.28 85 GLU A C 1
ATOM 641 O O . GLU A 1 85 ? -8.450 21.053 -7.833 1.00 52.28 85 GLU A O 1
ATOM 646 N N . LYS A 1 86 ? -7.658 20.293 -9.786 1.00 54.06 86 LYS A N 1
ATOM 647 C CA . LYS A 1 86 ? -7.536 18.898 -9.326 1.00 54.06 86 LYS A CA 1
ATOM 648 C C . LYS A 1 86 ? -6.410 18.721 -8.309 1.00 54.06 86 LYS A C 1
ATOM 650 O O . LYS A 1 86 ? -6.557 17.924 -7.384 1.00 54.06 86 LYS A O 1
ATOM 655 N N . GLY A 1 87 ? -5.314 19.469 -8.461 1.00 63.59 87 GLY A N 1
ATOM 656 C CA . GLY A 1 87 ? -4.228 19.498 -7.478 1.00 63.59 87 GLY A CA 1
ATOM 657 C C . GLY A 1 87 ? -4.722 19.980 -6.115 1.00 63.59 87 GLY A C 1
ATOM 658 O O . GLY A 1 87 ? -4.458 19.334 -5.106 1.00 63.59 87 GLY A O 1
ATOM 659 N N . HIS A 1 88 ? -5.532 21.040 -6.106 1.00 76.38 88 HIS A N 1
ATOM 660 C CA . HIS A 1 88 ? -6.073 21.631 -4.884 1.00 76.38 88 HIS A CA 1
ATOM 661 C C . HIS A 1 88 ? -6.976 20.666 -4.099 1.00 76.38 88 HIS A C 1
ATOM 663 O O . HIS A 1 88 ? -6.797 20.485 -2.897 1.00 76.38 88 HIS A O 1
ATOM 669 N N . ARG A 1 89 ? -7.894 19.968 -4.783 1.00 87.62 89 ARG A N 1
ATOM 670 C CA . ARG A 1 89 ? -8.809 19.009 -4.133 1.00 87.62 89 ARG A CA 1
ATOM 671 C C . ARG A 1 89 ? -8.089 17.814 -3.500 1.00 87.62 89 ARG A C 1
ATOM 673 O O . ARG A 1 89 ? -8.529 17.315 -2.469 1.00 87.62 89 ARG A O 1
ATOM 680 N N . ASN A 1 90 ? -6.982 17.361 -4.096 1.00 90.12 90 ASN A N 1
ATOM 681 C CA . ASN A 1 90 ? -6.171 16.282 -3.526 1.00 90.12 90 ASN A CA 1
ATOM 682 C C . ASN A 1 90 ? -5.523 16.706 -2.199 1.00 90.12 90 ASN A C 1
ATOM 684 O O . ASN A 1 90 ? -5.501 15.916 -1.260 1.00 90.12 90 ASN A O 1
ATOM 688 N N . TRP A 1 91 ? -5.009 17.936 -2.108 1.00 92.38 91 TRP A N 1
ATOM 689 C CA . TRP A 1 91 ? -4.375 18.441 -0.886 1.00 92.38 91 TRP A CA 1
ATOM 690 C C . TRP A 1 91 ? -5.385 18.688 0.229 1.00 92.38 91 TRP A C 1
ATOM 692 O O . TRP A 1 91 ? -5.152 18.237 1.347 1.00 92.38 91 TRP A O 1
ATOM 702 N N . GLN A 1 92 ? -6.547 19.257 -0.098 1.00 91.94 92 GLN A N 1
ATOM 703 C CA . GLN A 1 92 ? -7.644 19.435 0.860 1.00 91.94 92 GLN A CA 1
ATOM 704 C C . GLN A 1 92 ? -8.106 18.109 1.478 1.00 91.94 92 GLN A C 1
ATOM 706 O O . GLN A 1 92 ? -8.338 18.035 2.681 1.00 91.94 92 GLN A O 1
ATOM 711 N N . TYR A 1 93 ? -8.204 17.043 0.675 1.00 93.69 93 TYR A N 1
ATOM 712 C CA . TYR A 1 93 ? -8.542 15.717 1.197 1.00 93.69 93 TYR A CA 1
ATOM 713 C C . TYR A 1 93 ? -7.493 15.214 2.198 1.00 93.69 93 TYR A C 1
ATOM 715 O O . TYR A 1 93 ? -7.843 14.683 3.248 1.00 93.69 93 TYR A O 1
ATOM 723 N N . ILE A 1 94 ? -6.203 15.384 1.885 1.00 92.62 94 ILE A N 1
ATOM 724 C CA . ILE A 1 94 ? -5.108 14.953 2.764 1.00 92.62 94 ILE A CA 1
ATOM 725 C C . ILE A 1 94 ? -5.142 15.712 4.091 1.00 92.62 94 ILE A C 1
ATOM 727 O O . ILE A 1 94 ? -4.955 15.097 5.137 1.00 92.62 94 ILE A O 1
ATOM 731 N N . GLU A 1 95 ? -5.394 17.018 4.063 1.00 91.69 95 GLU A N 1
ATOM 732 C CA . GLU A 1 95 ? -5.483 17.837 5.276 1.00 91.69 95 GLU A CA 1
ATOM 733 C C . GLU A 1 95 ? -6.678 17.444 6.145 1.00 91.69 95 GLU A C 1
ATOM 735 O O . GLU A 1 95 ? -6.500 17.208 7.338 1.00 91.69 95 GLU A O 1
ATOM 740 N N . ALA A 1 96 ? -7.856 17.252 5.546 1.00 91.31 96 ALA A N 1
ATOM 741 C CA . ALA A 1 96 ? -9.031 16.759 6.265 1.00 91.31 96 ALA A CA 1
ATOM 742 C C . ALA A 1 96 ? -8.784 15.371 6.883 1.00 91.31 96 ALA A C 1
ATOM 744 O O . ALA A 1 96 ? -9.195 15.094 8.009 1.00 91.31 96 ALA A O 1
ATOM 745 N N . TYR A 1 97 ? -8.065 14.500 6.171 1.00 90.56 97 TYR A N 1
ATOM 746 C CA . TYR A 1 97 ? -7.669 13.189 6.682 1.00 90.56 97 TYR A CA 1
ATOM 747 C C . TYR A 1 97 ? -6.685 13.298 7.860 1.00 90.56 97 TYR A C 1
ATOM 749 O O . TYR A 1 97 ? -6.778 12.536 8.819 1.00 90.56 97 TYR A O 1
ATOM 757 N N . MET A 1 98 ? -5.748 14.251 7.813 1.00 90.44 98 MET A N 1
ATOM 758 C CA . MET A 1 98 ? -4.822 14.527 8.919 1.00 90.44 98 MET A CA 1
ATOM 759 C C . MET A 1 98 ? -5.536 15.086 10.151 1.00 90.44 98 MET A C 1
ATOM 761 O O . MET A 1 98 ? -5.178 14.730 11.270 1.00 90.44 98 MET A O 1
ATOM 765 N N . GLU A 1 99 ? -6.550 15.926 9.961 1.00 88.44 99 GLU A N 1
ATOM 766 C CA . GLU A 1 99 ? -7.340 16.492 11.058 1.00 88.44 99 GLU A CA 1
ATOM 767 C C . GLU A 1 99 ? -8.123 15.406 11.814 1.00 88.44 99 GLU A C 1
ATOM 769 O O . GLU A 1 99 ? -8.167 15.405 13.045 1.00 88.44 99 GLU A O 1
ATOM 774 N N . GLN A 1 100 ? -8.644 14.406 11.095 1.00 85.88 100 GLN A N 1
ATOM 775 C CA . GLN A 1 100 ? -9.331 13.253 11.691 1.00 85.88 100 GLN A CA 1
ATOM 776 C C . GLN A 1 100 ? -8.424 12.367 12.557 1.00 85.88 100 GLN A C 1
ATOM 778 O O . GLN A 1 100 ? -8.918 11.665 13.436 1.00 85.88 100 GLN A O 1
ATOM 783 N N . LEU A 1 101 ? -7.109 12.392 12.328 1.00 84.62 101 LEU A N 1
ATOM 784 C CA . LEU A 1 101 ? -6.141 11.577 13.067 1.00 84.62 101 LEU A CA 1
ATOM 785 C C . LEU A 1 101 ? -5.811 12.140 14.461 1.00 84.62 101 LEU A C 1
ATOM 787 O O . LEU A 1 101 ? -5.062 11.503 15.192 1.00 84.62 101 LEU A O 1
ATOM 791 N N . ALA A 1 102 ? -6.344 13.307 14.849 1.00 76.94 102 ALA A N 1
ATOM 792 C CA . ALA A 1 102 ? -6.207 13.887 16.194 1.00 76.94 102 ALA A CA 1
ATOM 793 C C . ALA A 1 102 ? -4.759 13.942 16.749 1.00 76.94 102 ALA A C 1
ATOM 795 O O . ALA A 1 102 ? -4.546 13.887 17.959 1.00 76.94 102 ALA A O 1
ATOM 796 N N . GLY A 1 103 ? -3.759 14.074 15.868 1.00 74.50 103 GLY A N 1
ATOM 797 C CA . GLY A 1 103 ? -2.336 14.125 16.229 1.00 74.50 103 GLY A CA 1
ATOM 798 C C . GLY A 1 103 ? -1.555 12.825 16.010 1.00 74.50 103 GLY A C 1
ATOM 799 O O . GLY A 1 103 ? -0.335 12.825 16.185 1.00 74.50 103 GLY A O 1
ATOM 800 N N . ASP A 1 104 ? -2.209 11.746 15.575 1.00 81.69 104 ASP A N 1
ATOM 801 C CA . ASP A 1 104 ? -1.526 10.514 15.188 1.00 81.69 104 ASP A CA 1
ATOM 802 C C . ASP A 1 104 ? -0.705 10.675 13.903 1.00 81.69 104 ASP A C 1
ATOM 804 O O . ASP A 1 104 ? -0.954 11.513 13.029 1.00 81.69 104 ASP A O 1
ATOM 808 N N . SER A 1 105 ? 0.303 9.813 13.763 1.00 82.81 105 SER A N 1
ATOM 809 C CA . SER A 1 105 ? 1.151 9.798 12.577 1.00 82.81 105 SER A CA 1
ATOM 810 C C . SER A 1 105 ? 0.350 9.423 11.324 1.00 82.81 105 SER A C 1
ATOM 812 O O . SER A 1 105 ? -0.264 8.357 11.261 1.00 82.81 105 SER A O 1
ATOM 814 N N . MET A 1 106 ? 0.431 10.265 10.292 1.00 88.56 106 MET A N 1
ATOM 815 C CA . MET A 1 106 ? -0.234 10.073 9.001 1.00 88.56 106 MET A CA 1
ATOM 816 C C . MET A 1 106 ? 0.062 8.702 8.368 1.00 88.56 106 MET A C 1
ATOM 818 O O . MET A 1 106 ? 1.191 8.425 7.940 1.00 88.56 106 MET A O 1
ATOM 822 N N . ASN A 1 107 ? -0.973 7.875 8.197 1.00 91.44 107 ASN A N 1
ATOM 823 C CA . ASN A 1 107 ? -0.877 6.627 7.441 1.00 91.44 107 ASN A CA 1
ATOM 824 C C . ASN A 1 107 ? -1.091 6.876 5.939 1.00 91.44 107 ASN A C 1
ATOM 826 O O . ASN A 1 107 ? -2.191 6.747 5.402 1.00 91.44 107 ASN A O 1
ATOM 830 N N . TRP A 1 108 ? 0.000 7.189 5.239 1.00 92.06 108 TRP A N 1
ATOM 831 C CA . TRP A 1 108 ? 0.001 7.464 3.797 1.00 92.06 108 TRP A CA 1
ATOM 832 C C . TRP A 1 108 ? -0.559 6.327 2.939 1.00 92.06 108 TRP A C 1
ATOM 834 O O . TRP A 1 108 ? -1.133 6.588 1.884 1.00 92.06 108 TRP A O 1
ATOM 844 N N . LYS A 1 109 ? -0.401 5.068 3.371 1.00 91.94 109 LYS A N 1
ATOM 845 C CA . LYS A 1 109 ? -0.938 3.911 2.644 1.00 91.94 109 LYS A CA 1
ATOM 846 C C . LYS A 1 109 ? -2.464 3.907 2.733 1.00 91.94 109 LYS A C 1
ATOM 848 O O . LYS A 1 109 ? -3.115 3.791 1.700 1.00 91.94 109 LYS A O 1
ATOM 853 N N . ALA A 1 110 ? -3.014 4.084 3.934 1.00 88.69 110 ALA A N 1
ATOM 854 C CA . ALA A 1 110 ? -4.458 4.145 4.154 1.00 88.69 110 ALA A CA 1
ATOM 855 C C . ALA A 1 110 ? -5.095 5.340 3.429 1.00 88.69 110 ALA A C 1
ATOM 857 O O . ALA A 1 110 ? -5.994 5.138 2.615 1.00 88.69 110 ALA A O 1
ATOM 858 N N . CYS A 1 111 ? -4.544 6.543 3.615 1.00 92.69 111 CYS A N 1
ATOM 859 C CA . CYS A 1 111 ? -5.014 7.757 2.946 1.00 92.69 111 CYS A CA 1
ATOM 860 C C . CYS A 1 111 ? -5.014 7.612 1.416 1.00 92.69 111 CYS A C 1
ATOM 862 O O . CYS A 1 111 ? -6.005 7.926 0.762 1.00 92.69 111 CYS A O 1
ATOM 864 N N . PHE A 1 112 ? -3.933 7.075 0.833 1.00 93.62 112 PHE A N 1
ATOM 865 C CA . PHE A 1 112 ? -3.854 6.866 -0.613 1.00 93.62 112 PHE A CA 1
ATOM 866 C C . PHE A 1 112 ? -4.934 5.905 -1.118 1.00 93.62 112 PHE A C 1
ATOM 868 O O . PHE A 1 112 ? -5.578 6.200 -2.123 1.00 93.62 112 PHE A O 1
ATOM 875 N N . PHE A 1 113 ? -5.143 4.766 -0.450 1.00 91.88 113 PHE A N 1
ATOM 876 C CA . PHE A 1 113 ? -6.158 3.797 -0.871 1.00 91.88 113 PHE A CA 1
ATOM 877 C C . PHE A 1 113 ? -7.571 4.363 -0.770 1.00 91.88 113 PHE A C 1
ATOM 879 O O . PHE A 1 113 ? -8.363 4.191 -1.699 1.00 91.88 113 PHE A O 1
ATOM 886 N N . GLU A 1 114 ? -7.870 5.041 0.332 1.00 92.38 114 GLU A N 1
ATOM 887 C CA . GLU A 1 114 ? -9.190 5.600 0.584 1.00 92.38 114 GLU A CA 1
ATOM 888 C C . GLU A 1 114 ? -9.501 6.755 -0.372 1.00 92.38 114 GLU A C 1
ATOM 890 O O . GLU A 1 114 ? -10.510 6.711 -1.080 1.00 92.38 114 GLU A O 1
ATOM 895 N N . GLY A 1 115 ? -8.584 7.715 -0.506 1.00 92.25 115 GLY A N 1
ATOM 896 C CA . GLY A 1 115 ? -8.741 8.815 -1.453 1.00 92.25 115 GLY A CA 1
ATOM 897 C C . GLY A 1 115 ? -8.809 8.323 -2.898 1.00 92.25 115 GLY A C 1
ATOM 898 O O . GLY A 1 115 ? -9.657 8.785 -3.658 1.00 92.25 115 GLY A O 1
ATOM 899 N N . SER A 1 116 ? -8.018 7.310 -3.271 1.00 91.50 116 SER A N 1
ATOM 900 C CA . SER A 1 116 ? -8.103 6.703 -4.610 1.00 91.50 116 SER A CA 1
ATOM 901 C C . SER A 1 116 ? -9.462 6.057 -4.877 1.00 91.50 116 SER A C 1
ATOM 903 O O . SER A 1 116 ? -9.972 6.140 -5.994 1.00 91.50 116 SER A O 1
ATOM 905 N N . HIS A 1 117 ? -10.071 5.421 -3.869 1.00 89.19 117 HIS A N 1
ATOM 906 C CA . HIS A 1 117 ? -11.409 4.840 -3.997 1.00 89.19 117 HIS A CA 1
ATOM 907 C C . HIS A 1 117 ? -12.486 5.915 -4.185 1.00 89.19 117 HIS A C 1
ATOM 909 O O . HIS A 1 117 ? -13.427 5.719 -4.948 1.00 89.19 117 HIS A O 1
ATOM 915 N N . GLN A 1 118 ? -12.298 7.070 -3.551 1.00 88.12 118 GLN A N 1
ATOM 916 C CA . GLN A 1 118 ? -13.161 8.243 -3.690 1.00 88.12 118 GLN A CA 1
ATOM 917 C C . GLN A 1 118 ? -12.864 9.068 -4.961 1.00 88.12 118 GLN A C 1
ATOM 919 O O . GLN A 1 118 ? -13.495 10.092 -5.210 1.00 88.12 118 GLN A O 1
ATOM 924 N N . GLY A 1 119 ? -11.923 8.622 -5.801 1.00 90.56 119 GLY A N 1
ATOM 925 C CA . GLY A 1 119 ? -11.583 9.268 -7.069 1.00 90.56 119 GLY A CA 1
ATOM 926 C C . GLY A 1 119 ? -10.557 10.400 -6.965 1.00 90.56 119 GLY A C 1
ATOM 927 O O . GLY A 1 119 ? -10.286 11.053 -7.979 1.00 90.56 119 GLY A O 1
ATOM 928 N N . PHE A 1 120 ? -9.960 10.609 -5.791 1.00 89.62 120 PHE A N 1
ATOM 929 C CA . PHE A 1 120 ? -8.775 11.448 -5.613 1.00 89.62 120 PHE A CA 1
ATOM 930 C C . PHE A 1 120 ? -7.519 10.724 -6.113 1.00 89.62 120 PHE A C 1
ATOM 932 O O . PHE A 1 120 ? -7.533 9.540 -6.446 1.00 89.62 120 PHE A O 1
ATOM 939 N N . PHE A 1 121 ? -6.416 11.457 -6.219 1.00 92.62 121 PHE A N 1
ATOM 940 C CA . PHE A 1 121 ? -5.083 10.910 -6.497 1.00 92.62 121 PHE A CA 1
ATOM 941 C C . PHE A 1 121 ? -4.896 10.145 -7.820 1.00 92.62 121 PHE A C 1
ATOM 943 O O . PHE A 1 121 ? -3.915 9.424 -7.965 1.00 92.62 121 PHE A O 1
ATOM 950 N N . LYS A 1 122 ? -5.758 10.347 -8.828 1.00 89.06 122 LYS A N 1
ATOM 951 C CA . LYS A 1 122 ? -5.673 9.665 -10.143 1.00 89.06 122 LYS A CA 1
ATOM 952 C C . LYS A 1 122 ? -4.311 9.787 -10.844 1.00 89.06 122 LYS A C 1
ATOM 954 O O . LYS A 1 122 ? -3.962 8.939 -11.654 1.00 89.06 122 LYS A O 1
ATOM 959 N N . THR A 1 123 ? -3.564 10.851 -10.560 1.00 89.00 123 THR A N 1
ATOM 960 C CA . THR A 1 123 ? -2.238 11.131 -11.131 1.00 89.00 123 THR A CA 1
ATOM 961 C C . THR A 1 123 ? -1.090 10.479 -10.359 1.00 89.00 123 THR A C 1
ATOM 963 O O . THR A 1 123 ? 0.060 10.589 -10.777 1.00 89.00 123 THR A O 1
ATOM 966 N N . TYR A 1 124 ? -1.369 9.825 -9.230 1.00 89.81 124 TYR A N 1
ATOM 967 C CA . TYR A 1 124 ? -0.373 9.189 -8.375 1.00 89.81 124 TYR A CA 1
ATOM 968 C C . TYR A 1 124 ? -0.559 7.676 -8.408 1.00 89.81 124 TYR A C 1
ATOM 970 O O . TYR A 1 124 ? -1.651 7.158 -8.196 1.00 89.81 124 TYR A O 1
ATOM 978 N N . SER A 1 125 ? 0.525 6.952 -8.662 1.00 88.81 125 SER A N 1
ATOM 979 C CA . SER A 1 125 ? 0.503 5.490 -8.763 1.00 88.81 125 SER A CA 1
ATOM 980 C C . SER A 1 125 ? 0.840 4.793 -7.447 1.00 88.81 125 SER A C 1
ATOM 982 O O . SER A 1 125 ? 0.528 3.618 -7.273 1.00 88.81 125 SER A O 1
ATOM 984 N N . THR A 1 126 ? 1.488 5.498 -6.513 1.00 91.69 126 THR A N 1
ATOM 985 C CA . THR A 1 126 ? 1.952 4.920 -5.246 1.00 91.69 126 THR A CA 1
ATOM 986 C C . THR A 1 126 ? 1.755 5.875 -4.063 1.00 91.69 126 THR A C 1
ATOM 988 O O . THR A 1 126 ? 1.903 7.092 -4.233 1.00 91.69 126 THR A O 1
ATOM 991 N N . PRO A 1 127 ? 1.551 5.354 -2.835 1.00 91.94 127 PRO A N 1
ATOM 992 C CA . PRO A 1 127 ? 1.525 6.172 -1.619 1.00 91.94 127 PRO A CA 1
ATOM 993 C C . PRO A 1 127 ? 2.790 7.026 -1.436 1.00 91.94 127 PRO A C 1
ATOM 995 O O . PRO A 1 127 ? 2.718 8.161 -0.972 1.00 91.94 127 PRO A O 1
ATOM 998 N N . ALA A 1 128 ? 3.955 6.505 -1.840 1.00 92.69 128 ALA A N 1
ATOM 999 C CA . ALA A 1 128 ? 5.223 7.228 -1.773 1.00 92.69 128 ALA A CA 1
ATOM 1000 C C . ALA A 1 128 ? 5.250 8.438 -2.721 1.00 92.69 128 ALA A C 1
ATOM 1002 O O . ALA A 1 128 ? 5.686 9.518 -2.322 1.00 92.69 128 ALA A O 1
ATOM 1003 N N . SER A 1 129 ? 4.742 8.285 -3.952 1.00 91.81 129 SER A N 1
ATOM 1004 C CA . SER A 1 129 ? 4.629 9.401 -4.902 1.00 91.81 129 SER A CA 1
ATOM 1005 C C . SER A 1 129 ? 3.703 10.506 -4.386 1.00 91.81 129 SER A C 1
ATOM 1007 O O . SER A 1 129 ? 4.053 11.681 -4.486 1.00 91.81 129 SER A O 1
ATOM 1009 N N . LEU A 1 130 ? 2.583 10.131 -3.754 1.00 93.38 130 LEU A N 1
ATOM 1010 C CA . LEU A 1 130 ? 1.648 11.076 -3.149 1.00 93.38 130 LEU A CA 1
ATOM 1011 C C . LEU A 1 130 ? 2.297 11.836 -1.986 1.00 93.38 130 LEU A C 1
ATOM 1013 O O . LEU A 1 130 ? 2.262 13.064 -1.962 1.00 93.38 130 LEU A O 1
ATOM 1017 N N . LYS A 1 131 ? 2.945 11.114 -1.063 1.00 94.44 131 LYS A N 1
ATOM 1018 C CA . LYS A 1 131 ? 3.659 11.704 0.078 1.00 94.44 131 LYS A CA 1
ATOM 1019 C C . LYS A 1 131 ? 4.712 12.715 -0.372 1.00 94.44 131 LYS A C 1
ATOM 1021 O O . LYS A 1 131 ? 4.776 13.824 0.149 1.00 94.44 131 LYS A O 1
ATOM 1026 N N . ASN A 1 132 ? 5.536 12.339 -1.348 1.00 93.69 132 ASN A N 1
ATOM 1027 C CA . ASN A 1 132 ? 6.590 13.213 -1.858 1.00 93.69 132 ASN A CA 1
ATOM 1028 C C . ASN A 1 132 ? 6.016 14.470 -2.521 1.00 93.69 132 ASN A C 1
ATOM 1030 O O . ASN A 1 132 ? 6.553 15.558 -2.329 1.00 93.69 132 ASN A O 1
ATOM 1034 N N . ALA A 1 133 ? 4.928 14.332 -3.282 1.00 91.94 133 ALA A N 1
ATOM 1035 C CA . ALA A 1 133 ? 4.263 15.464 -3.913 1.00 91.94 133 ALA A CA 1
ATOM 1036 C C . ALA A 1 133 ? 3.622 16.407 -2.881 1.00 91.94 133 ALA A C 1
ATOM 1038 O O . ALA A 1 133 ? 3.801 17.618 -2.989 1.00 91.94 133 ALA A O 1
ATOM 1039 N N . TYR A 1 134 ? 2.977 15.860 -1.847 1.00 92.56 134 TYR A N 1
ATOM 1040 C CA . TYR A 1 134 ? 2.424 16.651 -0.748 1.00 92.56 134 TYR A CA 1
ATOM 1041 C C . TYR A 1 134 ? 3.514 17.409 0.017 1.00 92.56 134 TYR A C 1
ATOM 1043 O O . TYR A 1 134 ? 3.378 18.603 0.247 1.00 92.56 134 TYR A O 1
ATOM 1051 N N . ASN A 1 135 ? 4.632 16.757 0.354 1.00 91.75 135 ASN A N 1
ATOM 1052 C CA . ASN A 1 135 ? 5.736 17.420 1.055 1.00 91.75 135 ASN A CA 1
ATOM 1053 C C . ASN A 1 135 ? 6.319 18.587 0.246 1.00 91.75 135 ASN A C 1
ATOM 1055 O O . ASN A 1 135 ? 6.639 19.628 0.809 1.00 91.75 135 ASN A O 1
ATOM 1059 N N . ARG A 1 136 ? 6.442 18.433 -1.079 1.00 91.94 136 ARG A N 1
ATOM 1060 C CA . ARG A 1 136 ? 6.890 19.523 -1.960 1.00 91.94 136 ARG A CA 1
ATOM 1061 C C . ARG A 1 136 ? 5.897 20.677 -1.976 1.00 91.94 136 ARG A C 1
ATOM 1063 O O . ARG A 1 136 ? 6.312 21.823 -1.916 1.00 91.94 136 ARG A O 1
ATOM 1070 N N . TRP A 1 137 ? 4.607 20.368 -2.056 1.00 90.06 137 TRP A N 1
ATOM 1071 C CA . TRP A 1 137 ? 3.556 21.376 -2.008 1.00 90.06 137 TRP A CA 1
ATOM 1072 C C . TRP A 1 137 ? 3.551 22.126 -0.669 1.00 90.06 137 TRP A C 1
ATOM 1074 O O . TRP A 1 137 ? 3.556 23.350 -0.670 1.00 90.06 137 TRP A O 1
ATOM 1084 N N . LYS A 1 138 ? 3.644 21.405 0.455 1.00 87.88 138 LYS A N 1
ATOM 1085 C CA . LYS A 1 138 ? 3.656 21.976 1.808 1.00 87.88 138 LYS A CA 1
ATOM 1086 C C . LYS A 1 138 ? 4.869 22.867 2.077 1.00 87.88 138 LYS A C 1
ATOM 1088 O O . LYS A 1 138 ? 4.736 23.858 2.774 1.00 87.88 138 LYS A O 1
ATOM 1093 N N . ASN A 1 139 ? 6.036 22.524 1.535 1.00 86.62 139 ASN A N 1
ATOM 1094 C CA . ASN A 1 139 ? 7.245 23.340 1.687 1.00 86.62 139 ASN A CA 1
ATOM 1095 C C . ASN A 1 139 ? 7.249 24.596 0.796 1.00 86.62 139 ASN A C 1
ATOM 1097 O O . ASN A 1 139 ? 8.109 25.451 0.975 1.00 86.62 139 ASN A O 1
ATOM 1101 N N . ASN A 1 140 ? 6.347 24.667 -0.187 1.00 80.75 140 ASN A N 1
ATOM 1102 C CA . ASN A 1 140 ? 6.202 25.798 -1.106 1.00 80.75 140 ASN A CA 1
ATOM 1103 C C . ASN A 1 140 ? 5.031 26.731 -0.726 1.00 80.75 140 ASN A C 1
ATOM 1105 O O . ASN A 1 140 ? 4.749 27.664 -1.476 1.00 80.75 140 ASN A O 1
ATOM 1109 N N . GLN A 1 141 ? 4.335 26.441 0.377 1.00 60.06 141 GLN A N 1
ATOM 1110 C CA . GLN A 1 141 ? 3.376 27.323 1.053 1.00 60.06 141 GLN A CA 1
ATOM 1111 C C . GLN A 1 141 ? 4.121 28.142 2.107 1.00 60.06 141 GLN A C 1
ATOM 1113 O O . GLN A 1 141 ? 3.821 29.347 2.225 1.00 60.06 141 GLN A O 1
#

Organism: NCBI:txid101127

Secondary structure (DSSP, 8-state):
---HHHHHHHHHHHHH---HHHHHHHHHHHHHHHHHHHHHHHHHTSSPP---------------------------------HHHHHHHHHHHHHHHHHHTTTPPP-HHHHHHHHHHTT--TT-SSHHHHHHHHHHHHHT-

Foldseek 3Di:
DDDPVLVVVLVVLVVPDPDPVVSVVVNVVSVVVVVVVVVCCVVPVPDDDDDDDDPDDDDDDDDDDDDDDDDDDDPPPPPPPDPPVLVVVLLVLQVVVVVVCVPDDDPLQVSVVVCVVVVHPPVPDDSVRSVVVNVVVVVVD

pLDDT: mean 74.6, std 18.76, range [37.25, 94.44]

Mean predicted aligned error: 19.48 Å

Radius of gyration: 26.89 Å; Cα contacts (8 Å, |Δi|>4): 37; chains: 1; bounding box: 56×58×68 Å

Solvent-accessible surface area (backbone atoms only — not comparable to full-atom values): 9154 Å² total; per-residue (Å²): 134,83,54,73,68,59,52,56,53,48,56,49,48,62,70,77,51,88,53,68,67,60,41,52,50,52,52,50,51,51,54,51,53,53,52,50,53,53,51,49,45,56,65,68,72,66,54,80,77,82,75,85,79,82,82,81,86,87,82,88,87,90,81,86,83,88,83,90,87,83,92,79,86,81,80,72,85,80,68,81,78,60,72,66,61,60,58,52,56,44,52,54,52,51,51,56,55,51,61,73,44,77,82,56,82,82,56,50,62,60,53,44,53,53,38,42,74,75,67,34,56,82,91,46,93,43,43,67,57,46,52,54,52,50,52,55,52,62,75,73,108

Sequence (141 aa):
MLNHDTRKQIDMIDNDTQDSNTKKRAIDYLKEGISLLTTCKRRYVSSPSPSPTPQEVNPLEANGPAPTPLEASDPAPETSGSATEKGHRNWQYIEAYMEQLAGDSMNWKACFFEGSHQGFFKTYSTPASLKNAYNRWKNNQ